Protein AF-A0A3M9YWU6-F1 (afdb_monomer)

Secondary structure (DSSP, 8-state):
---HHHHTT--HHHHHHHHHHHHHHTHHHHH-HHHHHHHSSSSSPPPGGGSPPB-HHHHHHHHT--HHHHHHHHHHHHHTTSSEEETTEEEPPPSSGGG-TTHHHHHHHHHHHHHHHHHHTTS--

Nearest PDB structures (foldseek):
  5hsm-assembly1_A-2  TM=6.543E-01  e=1.250E-02  Mycobacterium tuberculosis H37Rv
  8big-assembly1_A  TM=6.193E-01  e=2.059E-02  Photorhabdus laumondii subsp. laumondii TTO1
  7oyk-assembly2_CCC  TM=5.051E-01  e=5.940E-02  Bacillus subtilis subsp. subtilis str. 168
  1lnw-assembly3_F  TM=4.263E-01  e=5.940E-02  Pseudomonas aeruginosa
  7oyk-assembly1_BBB  TM=5.046E-01  e=1.421E-01  Bacillus subtilis subsp. subtilis str. 168

Foldseek 3D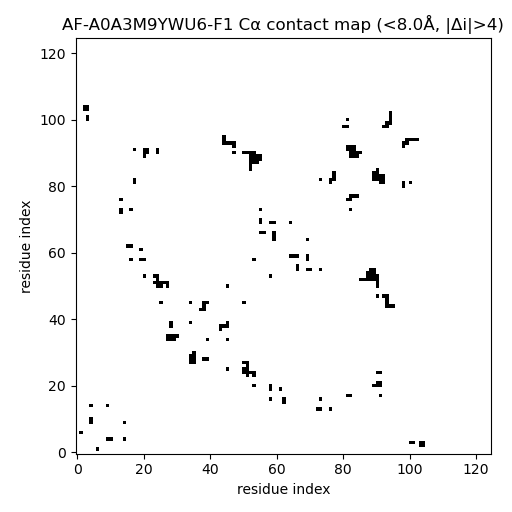i:
DDALCRVVVPDPLLVLLLVVQACQQLVVCVVDPVSVVPDVDPPDFDAPVSGDADALVNSCVVVVHDSVVSVVSQVVCCVVLCWPDDVRHIHRHGLDDPSNSCVVVVVVVVVVVVVVVVVVVPDDD

Structure (mmCIF, N/CA/C/O backbone):
data_AF-A0A3M9YWU6-F1
#
_entry.id   AF-A0A3M9YWU6-F1
#
loop_
_atom_site.group_PDB
_atom_site.id
_atom_site.type_symbol
_atom_site.label_atom_id
_atom_site.label_alt_id
_atom_site.label_comp_id
_atom_site.label_asym_id
_atom_site.label_entity_id
_atom_site.label_seq_id
_atom_site.pdbx_PDB_ins_code
_atom_site.Cartn_x
_atom_site.Cartn_y
_atom_site.Cartn_z
_atom_site.occupancy
_atom_site.B_iso_or_equiv
_atom_site.auth_seq_id
_atom_site.auth_comp_id
_atom_site.auth_asym_id
_atom_site.auth_atom_id
_atom_site.pdbx_PDB_model_num
ATOM 1 N N . MET A 1 1 ? -4.955 7.723 -22.348 1.00 53.78 1 MET A N 1
ATOM 2 C CA . MET A 1 1 ? -4.524 6.714 -21.361 1.00 53.78 1 MET A CA 1
ATOM 3 C C . MET A 1 1 ? -4.833 7.310 -20.001 1.00 53.78 1 MET A C 1
ATOM 5 O O . MET A 1 1 ? -4.240 8.328 -19.669 1.00 53.78 1 MET A O 1
ATOM 9 N N . CYS A 1 2 ? -5.845 6.791 -19.309 1.00 59.00 2 CYS A N 1
ATOM 10 C CA . CYS A 1 2 ? -6.133 7.181 -17.929 1.00 59.00 2 CYS A CA 1
ATOM 11 C C . CYS A 1 2 ? -5.263 6.326 -17.021 1.00 59.00 2 CYS A C 1
ATOM 13 O O . CYS A 1 2 ? -5.250 5.117 -17.198 1.00 59.00 2 CYS A O 1
ATOM 15 N N . PHE A 1 3 ? -4.544 6.928 -16.081 1.00 66.69 3 PHE A N 1
ATOM 16 C CA . PHE A 1 3 ? -3.871 6.171 -15.024 1.00 66.69 3 PHE A CA 1
ATOM 17 C C . PHE A 1 3 ? -4.901 5.640 -14.016 1.00 66.69 3 PHE A C 1
ATOM 19 O O . PHE A 1 3 ? -6.011 6.174 -13.966 1.00 66.69 3 PHE A O 1
ATOM 26 N N . ALA A 1 4 ? -4.516 4.664 -13.186 1.00 65.06 4 ALA A N 1
ATOM 27 C CA . ALA A 1 4 ? -5.368 4.032 -12.167 1.00 65.06 4 ALA A CA 1
ATOM 28 C C . ALA A 1 4 ? -6.238 5.038 -11.385 1.00 65.06 4 ALA A C 1
ATOM 30 O O . ALA A 1 4 ? -7.442 4.872 -11.278 1.00 65.06 4 ALA A O 1
ATOM 31 N N . ILE A 1 5 ? -5.677 6.185 -10.982 1.00 69.19 5 ILE A N 1
ATOM 32 C CA . ILE A 1 5 ? -6.416 7.262 -10.288 1.00 69.19 5 ILE A CA 1
ATOM 33 C C . ILE A 1 5 ? -7.689 7.688 -11.039 1.00 69.19 5 ILE A C 1
ATOM 35 O O . ILE A 1 5 ? -8.740 7.882 -10.431 1.00 69.19 5 ILE A O 1
ATOM 39 N N . GLN A 1 6 ? -7.593 7.847 -12.359 1.00 72.94 6 GLN A N 1
ATOM 40 C CA . GLN A 1 6 ? -8.688 8.312 -13.203 1.00 72.94 6 GLN A CA 1
ATOM 41 C C . GLN A 1 6 ? -9.595 7.162 -13.666 1.00 72.94 6 GLN A C 1
ATOM 43 O O . GLN A 1 6 ? -10.770 7.404 -13.921 1.00 72.94 6 GLN A O 1
ATOM 48 N N . GLN A 1 7 ? -9.076 5.932 -13.754 1.00 74.94 7 GLN A N 1
ATOM 49 C CA . GLN A 1 7 ? -9.884 4.739 -14.037 1.00 74.94 7 GLN A CA 1
ATOM 50 C C . GLN A 1 7 ? -10.761 4.357 -12.839 1.00 74.94 7 GLN A C 1
ATOM 52 O O . GLN A 1 7 ? -11.948 4.091 -13.002 1.00 74.94 7 GLN A O 1
ATOM 57 N N . ASP A 1 8 ? -10.191 4.416 -11.638 1.00 80.19 8 ASP A N 1
ATOM 58 C CA . ASP A 1 8 ? -10.829 3.977 -10.399 1.00 80.19 8 ASP A CA 1
ATOM 59 C C . ASP A 1 8 ? -11.605 5.090 -9.688 1.00 80.19 8 ASP A C 1
ATOM 61 O O . ASP A 1 8 ? -12.208 4.854 -8.642 1.00 80.19 8 ASP A O 1
ATOM 65 N N . GLY A 1 9 ? -11.577 6.319 -10.213 1.00 86.62 9 GLY A N 1
ATOM 66 C CA . GLY A 1 9 ? -12.279 7.462 -9.625 1.00 86.62 9 GLY A CA 1
ATOM 67 C C . GLY A 1 9 ? -11.779 7.836 -8.225 1.00 86.62 9 GLY A C 1
ATOM 68 O O . GLY A 1 9 ? -12.567 8.279 -7.391 1.00 86.62 9 GLY A O 1
ATOM 69 N N . LEU A 1 10 ? -10.487 7.632 -7.940 1.00 90.75 10 LEU A N 1
ATOM 70 C CA . LEU A 1 10 ? -9.900 7.953 -6.637 1.00 90.75 10 LEU A CA 1
ATOM 71 C C . LEU A 1 10 ? -9.856 9.468 -6.413 1.00 90.75 10 LEU A C 1
ATOM 73 O O . LEU A 1 10 ? -9.351 10.235 -7.235 1.00 90.75 10 LEU A O 1
ATOM 77 N N . THR A 1 11 ? -10.339 9.904 -5.252 1.00 92.88 11 THR A N 1
ATOM 78 C CA . THR A 1 11 ? -10.236 11.308 -4.830 1.00 92.88 11 THR A CA 1
ATOM 79 C C . THR A 1 11 ? -8.826 11.642 -4.318 1.00 92.88 11 THR A C 1
ATOM 81 O O . THR A 1 11 ? -8.108 10.746 -3.868 1.00 92.88 11 THR A O 1
ATOM 84 N N . PRO A 1 12 ? -8.415 12.927 -4.290 1.00 93.44 12 PRO A N 1
ATOM 85 C CA . PRO A 1 12 ? -7.118 13.322 -3.730 1.00 93.44 12 PRO A CA 1
ATOM 86 C C . PRO A 1 12 ? -6.889 12.833 -2.291 1.00 93.44 12 PRO A C 1
ATOM 88 O O . PRO A 1 12 ? -5.803 12.356 -1.968 1.00 93.44 12 PRO A O 1
ATOM 91 N N . ASP A 1 13 ? -7.924 12.876 -1.447 1.00 95.75 13 ASP A N 1
ATOM 92 C CA . ASP A 1 13 ? -7.862 12.364 -0.073 1.00 95.75 13 ASP A CA 1
ATOM 93 C C . ASP A 1 13 ? -7.616 10.852 -0.026 1.00 95.75 13 ASP A C 1
ATOM 95 O O . ASP A 1 13 ? -6.876 10.369 0.827 1.00 95.75 13 ASP A O 1
ATOM 99 N N . GLU A 1 14 ? -8.238 10.087 -0.924 1.00 96.06 14 GLU A N 1
ATOM 100 C CA . GLU A 1 14 ? -8.051 8.636 -1.004 1.00 96.06 14 GLU A CA 1
ATOM 101 C C . GLU A 1 14 ? -6.640 8.283 -1.454 1.00 96.06 14 GLU A C 1
ATOM 103 O O . GLU A 1 14 ? -6.002 7.436 -0.833 1.00 96.06 14 GLU A O 1
ATOM 108 N N . VAL A 1 15 ? -6.116 8.990 -2.457 1.00 94.44 15 VAL A N 1
ATOM 109 C CA . VAL A 1 15 ? -4.720 8.840 -2.884 1.00 94.44 15 VAL A CA 1
ATOM 110 C C . VAL A 1 15 ? -3.774 9.171 -1.728 1.00 94.44 15 VAL A C 1
ATOM 112 O O . VAL A 1 15 ? -2.853 8.407 -1.448 1.00 94.44 15 VAL A O 1
ATOM 115 N N . ALA A 1 16 ? -4.019 10.262 -0.996 1.00 96.69 16 ALA A N 1
ATOM 116 C CA . ALA A 1 16 ? -3.210 10.628 0.165 1.00 96.69 16 ALA A CA 1
ATOM 117 C C . ALA A 1 16 ? -3.258 9.558 1.272 1.00 96.69 16 ALA A C 1
ATOM 119 O O . ALA A 1 16 ? -2.220 9.220 1.849 1.00 96.69 16 ALA A O 1
ATOM 120 N N . ILE A 1 17 ? -4.437 8.986 1.544 1.00 98.06 17 ILE A N 1
ATOM 121 C CA . ILE A 1 17 ? -4.604 7.871 2.485 1.00 98.06 17 ILE A CA 1
ATOM 122 C C . ILE A 1 17 ? -3.798 6.654 2.024 1.00 98.06 17 ILE A C 1
ATOM 124 O O . ILE A 1 17 ? -3.023 6.122 2.821 1.00 98.06 17 ILE A O 1
ATOM 128 N N . ILE A 1 18 ? -3.932 6.239 0.760 1.00 96.50 18 ILE A N 1
ATOM 129 C CA . ILE A 1 18 ? -3.188 5.104 0.196 1.00 96.50 18 ILE A CA 1
ATOM 130 C C . ILE A 1 18 ? -1.682 5.341 0.332 1.00 96.50 18 ILE A C 1
ATOM 132 O O . ILE A 1 18 ? -0.984 4.477 0.851 1.00 96.50 18 ILE A O 1
ATOM 136 N N . CYS A 1 19 ? -1.176 6.520 -0.035 1.00 96.00 19 CYS A N 1
ATOM 137 C CA . CYS A 1 19 ? 0.249 6.852 0.056 1.00 96.00 19 CYS A CA 1
ATOM 138 C C . CYS A 1 19 ? 0.785 6.806 1.496 1.00 96.00 19 CYS A C 1
ATOM 140 O O . CYS A 1 19 ? 1.879 6.283 1.739 1.00 96.00 19 CYS A O 1
ATOM 142 N N . VAL A 1 20 ? 0.024 7.321 2.470 1.00 98.00 20 VAL A N 1
ATOM 143 C CA . VAL A 1 20 ? 0.399 7.241 3.892 1.00 98.00 20 VAL A CA 1
ATOM 144 C C . VAL A 1 20 ? 0.424 5.793 4.364 1.00 98.00 20 VAL A C 1
ATOM 146 O O . VAL A 1 20 ? 1.382 5.380 5.019 1.00 98.00 20 VAL A O 1
ATOM 149 N N . VAL A 1 21 ? -0.596 5.007 4.013 1.00 98.06 21 VAL A N 1
ATOM 150 C CA . VAL A 1 21 ? -0.655 3.595 4.396 1.00 98.06 21 VAL A CA 1
ATOM 151 C C . VAL A 1 21 ? 0.466 2.804 3.724 1.00 98.06 21 VAL A C 1
ATOM 153 O O . VAL A 1 21 ? 1.131 2.030 4.403 1.00 98.06 21 VAL A O 1
ATOM 156 N N . ALA A 1 22 ? 0.745 3.026 2.441 1.00 95.25 22 ALA A N 1
ATOM 157 C CA . ALA A 1 22 ? 1.843 2.401 1.707 1.00 95.25 22 ALA A CA 1
ATOM 158 C C . ALA A 1 22 ? 3.192 2.671 2.383 1.00 95.25 22 ALA A C 1
ATOM 160 O O . ALA A 1 22 ? 3.935 1.742 2.691 1.00 95.25 22 ALA A O 1
ATOM 161 N N . THR A 1 23 ? 3.473 3.939 2.689 1.00 95.19 23 THR A N 1
ATOM 162 C CA . THR A 1 23 ? 4.730 4.369 3.320 1.00 95.19 23 THR A CA 1
ATOM 163 C C . THR A 1 23 ? 4.938 3.727 4.689 1.00 95.19 23 THR A C 1
ATOM 165 O O . THR A 1 23 ? 6.064 3.346 5.030 1.00 95.19 23 THR A O 1
ATOM 168 N N . GLU A 1 24 ? 3.870 3.624 5.480 1.00 96.88 24 GLU A N 1
ATOM 169 C CA . GLU A 1 24 ? 3.938 3.149 6.861 1.00 96.88 24 GLU A CA 1
ATOM 170 C C . GLU A 1 24 ? 3.865 1.618 6.958 1.00 96.88 24 GLU A C 1
ATOM 172 O O . GLU A 1 24 ? 4.606 1.019 7.734 1.00 96.88 24 GLU A O 1
ATOM 177 N N . SER A 1 25 ? 3.053 0.965 6.123 1.00 95.50 25 SER A N 1
ATOM 178 C CA . SER A 1 25 ? 2.943 -0.503 6.068 1.00 95.50 25 SER A CA 1
ATOM 179 C C . SER A 1 25 ? 4.155 -1.186 5.425 1.00 95.50 25 SER A C 1
ATOM 181 O O . SER A 1 25 ? 4.349 -2.381 5.608 1.00 95.50 25 SER A O 1
ATOM 183 N N . THR A 1 26 ? 5.016 -0.438 4.730 1.00 94.25 26 THR A N 1
ATOM 184 C CA . THR A 1 26 ? 6.290 -0.934 4.169 1.00 94.25 26 THR A CA 1
ATOM 185 C C . THR A 1 26 ? 7.517 -0.413 4.919 1.00 94.25 26 THR A C 1
ATOM 187 O O . THR A 1 26 ? 8.650 -0.587 4.472 1.00 94.25 26 THR A O 1
ATOM 190 N N . ARG A 1 27 ? 7.335 0.241 6.076 1.00 94.56 27 ARG A N 1
ATOM 191 C CA . ARG A 1 27 ? 8.439 0.904 6.793 1.00 94.56 27 ARG A CA 1
ATOM 192 C C . ARG A 1 27 ? 9.573 -0.037 7.208 1.00 94.56 27 ARG A C 1
ATOM 194 O O . ARG A 1 27 ? 10.695 0.436 7.354 1.00 94.56 27 ARG A O 1
ATOM 201 N N . GLU A 1 28 ? 9.293 -1.325 7.402 1.00 92.06 28 GLU A N 1
ATOM 202 C CA . GLU A 1 28 ? 10.301 -2.307 7.818 1.00 92.06 28 GLU A CA 1
ATOM 203 C C . GLU A 1 28 ? 11.328 -2.569 6.712 1.00 92.06 28 GLU A C 1
ATOM 205 O O . GLU A 1 28 ? 12.501 -2.738 7.020 1.00 92.06 28 GLU A O 1
ATOM 210 N N . ILE A 1 29 ? 10.954 -2.419 5.433 1.00 92.31 29 ILE A N 1
ATOM 211 C CA . ILE A 1 29 ? 11.901 -2.459 4.302 1.00 92.31 29 ILE A CA 1
ATOM 212 C C . ILE A 1 29 ? 12.999 -1.395 4.467 1.00 92.31 29 ILE A C 1
ATOM 214 O O . ILE A 1 29 ? 14.138 -1.609 4.072 1.00 92.31 29 ILE A O 1
ATOM 218 N N . ARG A 1 30 ? 12.685 -0.239 5.072 1.00 90.44 30 ARG A N 1
ATOM 219 C CA . ARG A 1 30 ? 13.664 0.839 5.308 1.00 90.44 30 ARG A CA 1
ATOM 220 C C . ARG A 1 30 ? 14.491 0.650 6.579 1.00 90.44 30 ARG A C 1
ATOM 222 O O . ARG A 1 30 ? 15.500 1.331 6.734 1.00 90.44 30 ARG A O 1
ATOM 229 N N . LYS A 1 31 ? 14.039 -0.188 7.514 1.00 89.56 31 LYS A N 1
ATOM 230 C CA . LYS A 1 31 ? 14.652 -0.343 8.842 1.00 89.56 31 LYS A CA 1
ATOM 231 C C . LYS A 1 31 ? 15.492 -1.605 8.958 1.00 89.56 31 LYS A C 1
ATOM 233 O O . LYS A 1 31 ? 16.519 -1.577 9.628 1.00 89.56 31 LYS A O 1
ATOM 238 N N . ASP A 1 32 ? 15.050 -2.687 8.332 1.00 91.31 32 ASP A N 1
ATOM 239 C CA . ASP A 1 32 ? 15.680 -3.993 8.423 1.00 91.31 32 ASP A CA 1
ATOM 240 C C . ASP A 1 32 ? 16.484 -4.312 7.156 1.00 91.31 32 ASP A C 1
ATOM 242 O O . ASP A 1 32 ? 15.978 -4.277 6.033 1.00 91.31 32 ASP A O 1
ATOM 246 N N . ALA A 1 33 ? 17.759 -4.653 7.345 1.00 90.19 33 ALA A N 1
ATOM 247 C CA . ALA A 1 33 ? 18.666 -4.961 6.247 1.00 90.19 33 ALA A CA 1
ATOM 248 C C . ALA A 1 33 ? 18.278 -6.254 5.519 1.00 90.19 33 ALA A C 1
ATOM 250 O O . ALA A 1 33 ? 18.553 -6.381 4.325 1.00 90.19 33 ALA A O 1
ATOM 251 N N . PHE A 1 34 ? 17.661 -7.215 6.215 1.00 90.38 34 PHE A N 1
ATOM 252 C CA . PHE A 1 34 ? 17.186 -8.439 5.581 1.00 90.38 34 PHE A CA 1
ATOM 253 C C . PHE A 1 34 ? 15.984 -8.142 4.677 1.00 90.38 34 PHE A C 1
ATOM 255 O O . PHE A 1 34 ? 16.023 -8.489 3.493 1.00 90.38 34 PHE A O 1
ATOM 262 N N . ALA A 1 35 ? 14.979 -7.427 5.186 1.00 90.50 35 ALA A N 1
ATOM 263 C CA . ALA A 1 35 ? 13.809 -7.007 4.425 1.00 90.50 35 ALA A CA 1
ATOM 264 C C . ALA A 1 35 ? 14.187 -6.136 3.219 1.00 90.50 35 ALA A C 1
ATOM 266 O O . ALA A 1 35 ? 13.687 -6.368 2.120 1.00 90.50 35 ALA A O 1
ATOM 267 N N . ALA A 1 36 ? 15.119 -5.193 3.387 1.00 90.56 36 ALA A N 1
ATOM 268 C CA . ALA A 1 36 ? 15.622 -4.358 2.297 1.00 90.56 36 ALA A CA 1
ATOM 269 C C . ALA A 1 36 ? 16.220 -5.186 1.148 1.00 90.56 36 ALA A C 1
ATOM 271 O O . ALA A 1 36 ? 15.937 -4.923 -0.018 1.00 90.56 36 ALA A O 1
ATOM 272 N N . ARG A 1 37 ? 17.035 -6.202 1.465 1.00 91.25 37 ARG A N 1
ATOM 273 C CA . ARG A 1 37 ? 17.687 -7.043 0.447 1.00 91.25 37 ARG A CA 1
ATOM 274 C C . ARG A 1 37 ? 16.713 -7.963 -0.284 1.00 91.25 37 ARG A C 1
ATOM 276 O O . ARG A 1 37 ? 16.909 -8.198 -1.468 1.00 91.25 37 ARG A O 1
ATOM 283 N N . HIS A 1 38 ? 15.704 -8.490 0.409 1.00 90.50 38 HIS A N 1
ATOM 284 C CA . HIS A 1 38 ? 14.790 -9.486 -0.161 1.00 90.50 38 HIS A CA 1
ATOM 285 C C . HIS A 1 38 ? 13.553 -8.870 -0.820 1.00 90.50 38 HIS A C 1
ATOM 287 O O . HIS A 1 38 ? 13.039 -9.437 -1.777 1.00 90.50 38 HIS A O 1
ATOM 293 N N . PHE A 1 39 ? 13.084 -7.719 -0.329 1.00 90.88 39 PHE A N 1
ATOM 294 C CA . PHE A 1 39 ? 11.815 -7.106 -0.745 1.00 90.88 39 PHE A CA 1
ATOM 295 C C . PHE A 1 39 ? 11.947 -5.640 -1.182 1.00 90.88 39 PHE A C 1
ATOM 297 O O . PHE A 1 39 ? 10.941 -4.986 -1.442 1.00 90.88 39 PHE A O 1
ATOM 304 N N . GLY A 1 40 ? 13.165 -5.088 -1.218 1.00 86.06 40 GLY A N 1
ATOM 305 C CA . GLY A 1 40 ? 13.412 -3.717 -1.678 1.00 86.06 40 GLY A CA 1
ATOM 306 C C . GLY A 1 40 ? 13.473 -3.561 -3.202 1.00 86.06 40 GLY A C 1
ATOM 307 O O . GLY A 1 40 ? 13.485 -2.431 -3.685 1.00 86.06 40 GLY A O 1
ATOM 308 N N . GLY A 1 41 ? 13.536 -4.670 -3.944 1.00 85.38 41 GLY A N 1
ATOM 309 C CA . GLY A 1 41 ? 13.470 -4.701 -5.408 1.00 85.38 41 GLY A CA 1
ATOM 310 C C . GLY A 1 41 ? 12.059 -4.981 -5.938 1.00 85.38 41 GLY A C 1
ATOM 311 O O . GLY A 1 41 ? 11.104 -5.088 -5.176 1.00 85.38 41 GLY A O 1
ATOM 312 N N . GLU A 1 42 ? 11.940 -5.137 -7.258 1.00 81.75 42 GLU A N 1
ATOM 313 C CA . GLU A 1 42 ? 10.664 -5.441 -7.937 1.00 81.75 42 GLU A CA 1
ATOM 314 C C . GLU A 1 42 ? 10.382 -6.950 -8.069 1.00 81.75 42 GLU A C 1
ATOM 316 O O . GLU A 1 42 ? 9.286 -7.333 -8.475 1.00 81.75 42 GLU A O 1
ATOM 321 N N . ASP A 1 43 ? 11.346 -7.811 -7.724 1.00 85.12 43 ASP A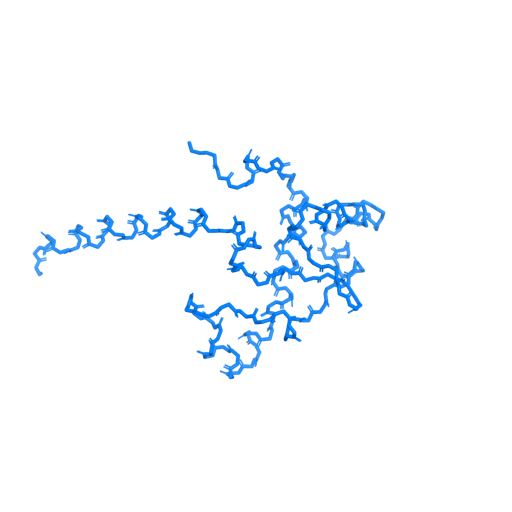 N 1
ATOM 322 C CA . ASP A 1 43 ? 11.240 -9.264 -7.926 1.00 85.12 43 ASP A CA 1
ATOM 323 C C . ASP A 1 43 ? 10.242 -9.924 -6.963 1.00 85.12 43 ASP A C 1
ATOM 325 O O . ASP A 1 43 ? 9.514 -10.845 -7.338 1.00 85.12 43 ASP A O 1
ATOM 329 N N . PHE A 1 44 ? 10.191 -9.443 -5.717 1.00 89.00 44 PHE A N 1
ATOM 330 C CA . PHE A 1 44 ? 9.355 -10.008 -4.661 1.00 89.00 44 PHE A CA 1
ATOM 331 C C . PHE A 1 44 ? 8.621 -8.911 -3.898 1.00 89.00 44 PHE A C 1
ATOM 333 O O . PHE A 1 44 ? 9.231 -8.043 -3.272 1.00 89.00 44 PHE A O 1
ATOM 340 N N . ALA A 1 45 ? 7.290 -8.984 -3.888 1.00 90.69 45 ALA A N 1
ATOM 341 C CA . ALA A 1 45 ? 6.480 -8.080 -3.087 1.00 90.69 45 ALA A CA 1
ATOM 342 C C . ALA A 1 45 ? 6.647 -8.368 -1.588 1.00 90.69 45 ALA A C 1
ATOM 344 O O . ALA A 1 45 ? 6.649 -9.520 -1.155 1.00 90.69 45 ALA A O 1
ATOM 345 N N . PHE A 1 46 ? 6.711 -7.306 -0.781 1.00 93.25 46 PHE A N 1
ATOM 346 C CA . PHE A 1 46 ? 6.787 -7.437 0.673 1.00 93.25 46 PHE A CA 1
ATOM 347 C C . PHE A 1 46 ? 5.520 -8.124 1.234 1.00 93.25 46 PHE A C 1
ATOM 349 O O . PHE A 1 46 ? 4.424 -7.601 0.985 1.00 93.25 46 PHE A O 1
ATOM 356 N N . PRO A 1 47 ? 5.626 -9.258 1.958 1.00 93.69 47 PRO A N 1
ATOM 357 C CA . PRO A 1 47 ? 4.472 -10.062 2.363 1.00 93.69 47 PRO A CA 1
ATOM 358 C C . PRO A 1 47 ? 3.535 -9.346 3.335 1.00 93.69 47 PRO A C 1
ATOM 360 O O . PRO A 1 47 ? 3.986 -8.691 4.270 1.00 93.69 47 PRO A O 1
ATOM 363 N N . ASP A 1 48 ? 2.224 -9.546 3.182 1.00 95.38 48 ASP A N 1
ATOM 364 C CA . ASP A 1 48 ? 1.200 -8.965 4.067 1.00 95.38 48 ASP A CA 1
ATOM 365 C C . ASP A 1 48 ? 1.403 -9.292 5.552 1.00 95.38 4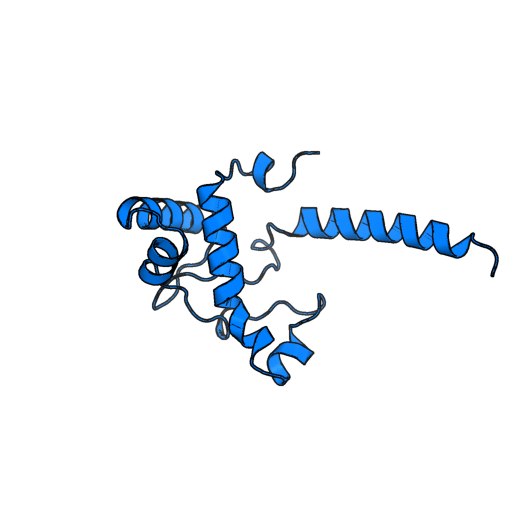8 ASP A C 1
ATOM 367 O O . ASP A 1 48 ? 1.103 -8.462 6.407 1.00 95.38 48 ASP A O 1
ATOM 371 N N . THR A 1 49 ? 1.908 -10.487 5.869 1.00 94.31 49 THR A N 1
ATOM 372 C CA . THR A 1 49 ? 2.145 -10.940 7.250 1.00 94.31 49 THR A CA 1
ATOM 373 C C . THR A 1 49 ? 3.229 -10.138 7.962 1.00 94.31 49 THR A C 1
ATOM 375 O O . THR A 1 49 ? 3.197 -10.029 9.184 1.00 94.31 49 THR A O 1
ATOM 378 N N . GLU A 1 50 ? 4.149 -9.549 7.199 1.00 93.94 50 GLU A N 1
ATOM 379 C CA . GLU A 1 50 ? 5.261 -8.737 7.696 1.00 93.94 50 GLU A CA 1
ATOM 380 C C . GLU A 1 50 ? 4.937 -7.234 7.668 1.00 93.94 50 GLU A C 1
ATOM 382 O O . GLU A 1 50 ? 5.684 -6.414 8.204 1.00 93.94 50 GLU A O 1
ATOM 387 N N . ARG A 1 51 ? 3.813 -6.841 7.049 1.00 95.19 51 ARG A N 1
ATOM 388 C CA . ARG A 1 51 ? 3.398 -5.439 6.926 1.00 95.19 51 ARG A CA 1
ATOM 389 C C . ARG A 1 51 ? 2.788 -4.942 8.229 1.00 95.19 51 ARG A C 1
ATOM 391 O O . ARG A 1 51 ? 1.734 -5.429 8.649 1.00 95.19 51 ARG A O 1
ATOM 398 N N . PRO A 1 52 ? 3.356 -3.902 8.857 1.00 95.62 52 PRO A N 1
ATOM 399 C CA . PRO A 1 52 ? 2.743 -3.358 10.047 1.00 95.62 52 PRO A CA 1
ATOM 400 C C . PRO A 1 52 ? 1.410 -2.674 9.753 1.00 95.62 52 PRO A C 1
ATOM 402 O O . PRO A 1 52 ? 1.291 -1.858 8.837 1.00 95.62 52 PRO A O 1
ATOM 405 N N . ALA A 1 53 ? 0.417 -2.951 10.595 1.00 97.94 53 ALA A N 1
ATOM 406 C CA . ALA A 1 53 ? -0.886 -2.313 10.507 1.00 97.94 53 ALA A CA 1
ATOM 407 C C . ALA A 1 53 ? -0.801 -0.799 10.768 1.00 97.94 53 ALA A C 1
ATOM 409 O O . ALA A 1 53 ? -0.193 -0.343 11.741 1.00 97.94 53 ALA A O 1
ATOM 410 N N . VAL A 1 54 ? -1.489 -0.020 9.935 1.00 98.50 54 VAL A N 1
ATOM 411 C CA . VAL A 1 54 ? -1.602 1.435 10.058 1.00 98.50 54 VAL A CA 1
ATOM 412 C C . VAL A 1 54 ? -2.957 1.781 10.664 1.00 98.50 54 VAL A C 1
ATOM 414 O O . VAL A 1 54 ? -4.013 1.518 10.085 1.00 98.50 54 VAL A O 1
ATOM 417 N N . SER A 1 55 ? -2.948 2.354 11.866 1.00 98.44 55 SER A N 1
ATOM 418 C CA . SER A 1 55 ? -4.189 2.698 12.566 1.00 98.44 55 SER A CA 1
A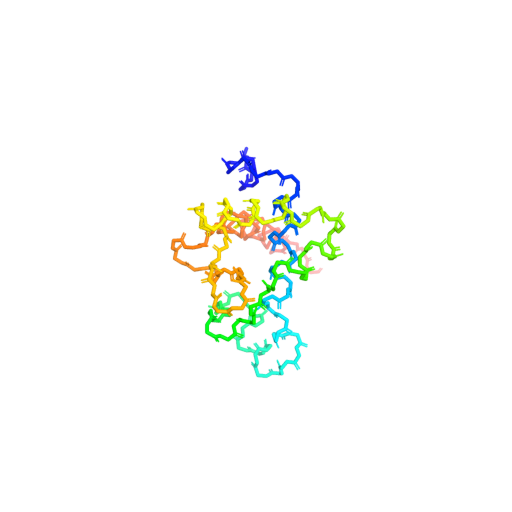TOM 419 C C . SER A 1 55 ? -4.898 3.898 11.925 1.00 98.44 55 SER A C 1
ATOM 421 O O . SER A 1 55 ? -4.256 4.835 11.454 1.00 98.44 55 SER A O 1
ATOM 423 N N . ILE A 1 56 ? -6.234 3.944 12.011 1.00 98.00 56 ILE A N 1
ATOM 424 C CA . ILE A 1 56 ? -7.019 5.120 11.578 1.00 98.00 56 ILE A CA 1
ATOM 425 C C . ILE A 1 56 ? -6.554 6.387 12.311 1.00 98.00 56 ILE A C 1
ATOM 427 O O . ILE A 1 56 ? -6.514 7.457 11.708 1.00 98.00 56 ILE A O 1
ATOM 431 N N . LYS A 1 57 ? -6.159 6.258 13.591 1.00 98.38 57 LYS A N 1
ATOM 432 C CA . LYS A 1 57 ? -5.599 7.359 14.388 1.00 98.38 57 LYS A CA 1
ATOM 433 C C . LYS A 1 57 ? -4.378 7.973 13.707 1.00 98.38 57 LYS A C 1
ATOM 435 O O . LYS A 1 57 ? -4.317 9.183 13.537 1.00 98.38 57 LYS A O 1
ATOM 440 N N . PHE A 1 58 ? -3.434 7.131 13.294 1.00 98.50 58 PHE A N 1
ATOM 441 C CA . PHE A 1 58 ? -2.233 7.578 12.596 1.00 98.50 58 PHE A CA 1
ATOM 442 C C . PHE A 1 58 ? -2.581 8.302 11.292 1.00 98.50 58 PHE A C 1
ATOM 444 O O . PHE A 1 58 ? -2.091 9.403 11.065 1.00 98.50 58 PHE A O 1
ATOM 451 N N . ILE A 1 59 ? -3.478 7.728 10.484 1.00 98.44 59 ILE A N 1
ATOM 452 C CA . ILE A 1 59 ? -3.867 8.287 9.180 1.00 98.44 59 ILE A CA 1
ATOM 453 C C . ILE A 1 59 ? -4.487 9.680 9.342 1.00 98.44 59 ILE A C 1
ATOM 455 O O . ILE A 1 59 ? -4.009 10.636 8.733 1.00 98.44 59 ILE A O 1
ATOM 459 N N . HIS A 1 60 ? -5.521 9.820 10.181 1.00 97.94 60 HIS A N 1
ATOM 460 C CA . HIS A 1 60 ? -6.234 11.095 10.301 1.00 97.94 60 HIS A CA 1
ATOM 461 C C . HIS A 1 60 ? -5.351 12.180 10.931 1.00 97.94 60 HIS A C 1
ATOM 463 O O . HIS A 1 60 ? -5.401 13.333 10.516 1.00 97.94 60 HIS A O 1
ATOM 469 N N . THR A 1 61 ? -4.501 11.820 11.902 1.00 98.19 61 THR A N 1
ATOM 470 C CA . THR A 1 61 ? -3.549 12.761 12.504 1.00 98.19 61 THR A CA 1
ATOM 471 C C . THR A 1 61 ? -2.482 13.185 11.500 1.00 98.19 61 THR A C 1
ATOM 473 O O . THR A 1 61 ? -2.133 14.359 11.458 1.00 98.19 61 THR A O 1
ATOM 476 N N . ARG A 1 62 ? -1.973 12.261 10.675 1.00 97.94 62 ARG A N 1
ATOM 477 C CA . ARG A 1 62 ? -0.916 12.563 9.704 1.00 97.94 62 ARG A CA 1
ATOM 478 C C . ARG A 1 62 ? -1.404 13.431 8.547 1.00 97.94 62 ARG A C 1
ATOM 480 O O . ARG A 1 62 ? -0.636 14.253 8.064 1.00 97.94 62 ARG A O 1
ATOM 487 N N . LEU A 1 63 ? -2.651 13.242 8.121 1.00 97.62 63 LEU A N 1
ATOM 488 C CA . LEU A 1 63 ? -3.250 13.969 6.998 1.00 97.62 63 LEU A CA 1
ATOM 489 C C . LEU A 1 63 ? -4.034 15.222 7.413 1.00 97.62 63 LEU A C 1
ATOM 491 O O . LEU A 1 63 ? -4.473 15.966 6.545 1.00 97.62 63 LEU A O 1
ATOM 495 N N . GLY A 1 64 ? -4.250 15.454 8.712 1.00 97.38 64 GLY A N 1
ATOM 496 C CA . GLY A 1 64 ? -5.072 16.575 9.188 1.00 97.38 64 GLY A CA 1
ATOM 497 C C . GLY A 1 64 ? -6.563 16.444 8.846 1.00 97.38 64 GLY A C 1
ATOM 498 O O . GLY A 1 64 ? -7.290 17.434 8.869 1.00 97.38 64 GLY A O 1
ATOM 499 N N . LEU A 1 65 ? -7.029 15.232 8.530 1.00 96.94 65 LEU A N 1
ATOM 500 C CA . LEU A 1 65 ? -8.426 14.947 8.201 1.00 96.94 65 LEU A CA 1
ATOM 501 C C . LEU A 1 65 ? -9.258 14.703 9.467 1.00 96.94 65 LEU A C 1
ATOM 503 O O . LEU A 1 65 ? -8.749 14.281 10.511 1.00 96.94 65 LEU A O 1
ATOM 507 N N . SER A 1 66 ? -10.576 14.898 9.362 1.00 97.94 66 SER A N 1
ATOM 508 C CA . SER A 1 66 ? -11.488 14.495 10.433 1.00 97.94 66 SER A CA 1
ATOM 509 C C . SER A 1 66 ? -11.460 12.971 10.610 1.00 97.94 66 SER A C 1
ATOM 511 O O . SER A 1 66 ? -11.430 12.217 9.633 1.00 97.94 66 SER A O 1
ATOM 513 N N . ARG A 1 67 ? -11.523 12.500 11.862 1.00 97.81 67 ARG A N 1
ATOM 514 C CA . ARG A 1 67 ? -11.521 11.062 12.173 1.00 97.81 67 ARG A CA 1
ATOM 515 C C . ARG A 1 67 ? -12.650 10.313 11.459 1.00 97.81 67 ARG A C 1
ATOM 517 O O . ARG A 1 67 ? -12.424 9.204 10.982 1.00 97.81 67 ARG A O 1
ATOM 524 N N . GLU A 1 68 ? -13.840 10.906 11.386 1.00 98.00 68 GLU A N 1
ATOM 525 C CA . GLU A 1 68 ? -15.001 10.284 10.741 1.00 98.00 68 GLU A CA 1
ATOM 526 C C . GLU A 1 68 ? -14.851 10.238 9.216 1.00 98.00 68 GLU A C 1
ATOM 528 O O . GLU A 1 68 ? -15.103 9.199 8.607 1.00 98.00 68 GLU A O 1
ATOM 533 N N . THR A 1 69 ? -14.341 11.311 8.602 1.00 97.31 69 THR A N 1
ATOM 534 C CA . THR A 1 69 ? -14.019 11.335 7.166 1.00 97.31 69 THR A CA 1
ATOM 535 C C . THR A 1 69 ? -12.989 10.262 6.827 1.00 97.31 69 THR A C 1
ATOM 537 O O . THR A 1 69 ? -13.198 9.481 5.899 1.00 97.31 69 THR A O 1
ATOM 540 N N . THR A 1 70 ? -11.907 10.164 7.608 1.00 98.25 70 THR A N 1
ATOM 541 C CA . THR A 1 70 ? -10.892 9.122 7.419 1.00 98.25 70 THR A CA 1
ATOM 542 C C . THR A 1 70 ? -11.485 7.730 7.597 1.00 98.25 70 THR A C 1
ATOM 544 O O . THR A 1 70 ? -11.221 6.858 6.777 1.00 98.25 70 THR A O 1
ATOM 547 N N . ARG A 1 71 ? -12.310 7.500 8.627 1.00 98.12 71 ARG A N 1
ATOM 548 C CA . ARG A 1 71 ? -12.947 6.195 8.859 1.00 98.12 71 ARG A CA 1
ATOM 549 C C . ARG A 1 71 ? -13.806 5.772 7.667 1.00 98.12 71 ARG A C 1
ATOM 551 O O .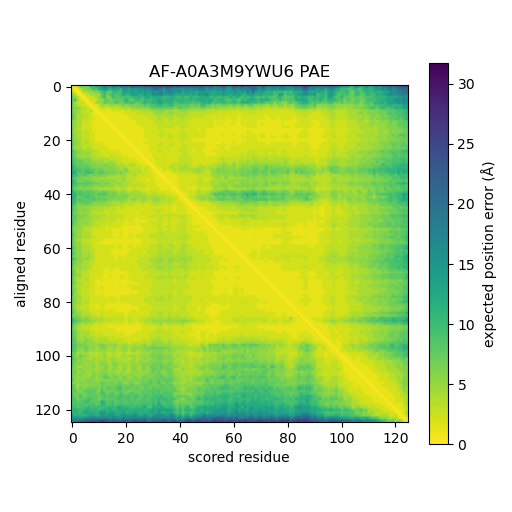 ARG A 1 71 ? -13.680 4.631 7.233 1.00 98.12 71 ARG A O 1
ATOM 558 N N . ARG A 1 72 ? -14.633 6.680 7.135 1.00 98.25 72 ARG A N 1
ATOM 559 C CA . ARG A 1 72 ? -15.485 6.426 5.964 1.00 98.25 72 ARG A CA 1
ATOM 560 C C . ARG A 1 72 ? -14.666 6.117 4.713 1.00 98.25 72 ARG A C 1
ATOM 562 O O . ARG A 1 72 ? -14.885 5.077 4.110 1.00 98.25 72 ARG A O 1
ATOM 569 N N . LYS A 1 73 ? -13.686 6.961 4.373 1.00 98.25 73 LYS A N 1
ATOM 570 C CA . LYS A 1 73 ? -12.823 6.750 3.196 1.00 98.25 73 LYS A CA 1
ATOM 571 C C . LYS A 1 73 ? -12.001 5.469 3.295 1.00 98.25 73 LYS A C 1
ATOM 573 O O . LYS A 1 73 ? -11.892 4.732 2.331 1.00 98.25 73 LYS A O 1
ATOM 578 N N . VAL A 1 74 ? -11.456 5.161 4.473 1.00 98.38 74 VAL A N 1
ATOM 579 C CA . VAL A 1 74 ? -10.721 3.905 4.687 1.00 98.38 74 VAL A CA 1
ATOM 580 C C . VAL A 1 74 ? -11.647 2.691 4.576 1.00 98.38 74 VAL A C 1
ATOM 582 O O . VAL A 1 74 ? -11.195 1.644 4.136 1.00 98.38 74 VAL A O 1
ATOM 585 N N . ALA A 1 75 ? -12.910 2.784 4.999 1.00 98.31 75 ALA A N 1
ATOM 586 C CA . ALA A 1 75 ? -13.867 1.693 4.812 1.00 98.31 75 ALA A CA 1
ATOM 587 C C . ALA A 1 75 ? -14.165 1.458 3.323 1.00 98.31 75 ALA A C 1
ATOM 589 O O . ALA A 1 75 ? -14.046 0.322 2.879 1.00 98.31 75 ALA A O 1
ATOM 590 N N . ASP A 1 76 ? -14.432 2.526 2.569 1.00 97.81 76 ASP A N 1
ATOM 591 C CA . ASP A 1 76 ? -14.651 2.476 1.115 1.00 97.81 76 ASP A CA 1
ATOM 592 C C . ASP A 1 76 ? -13.437 1.905 0.362 1.00 97.81 76 ASP A C 1
ATOM 594 O O . ASP A 1 76 ? -13.560 0.977 -0.430 1.00 97.81 76 ASP A O 1
ATOM 598 N N . LEU A 1 77 ? -12.227 2.374 0.685 1.00 97.31 77 LEU A N 1
ATOM 599 C CA . LEU A 1 77 ? -10.988 1.852 0.099 1.00 97.31 77 LEU A CA 1
ATOM 600 C C . LEU A 1 77 ? -10.747 0.371 0.409 1.00 97.31 77 LEU A C 1
ATOM 602 O O . LEU A 1 77 ? -10.108 -0.315 -0.383 1.00 97.31 77 LEU A O 1
ATOM 606 N N . VAL A 1 78 ? -11.223 -0.118 1.558 1.00 97.56 78 VAL A N 1
ATOM 607 C CA . VAL A 1 78 ? -11.151 -1.546 1.892 1.00 97.56 78 VAL A CA 1
ATOM 608 C C . VAL A 1 78 ? -12.168 -2.346 1.090 1.00 97.56 78 VAL A C 1
ATOM 610 O O . VAL A 1 78 ? -11.828 -3.400 0.566 1.00 97.56 78 VAL A O 1
ATOM 613 N N . GLU A 1 79 ? -13.397 -1.849 0.974 1.00 96.69 79 GLU A N 1
ATOM 614 C CA . GLU A 1 79 ? -14.454 -2.485 0.180 1.00 96.69 79 GLU A CA 1
ATOM 615 C C . GLU A 1 79 ? -14.065 -2.601 -1.300 1.00 96.69 79 GLU A C 1
ATOM 617 O O . GLU A 1 79 ? -14.316 -3.621 -1.933 1.00 96.69 79 GLU A O 1
ATOM 622 N N . ARG A 1 80 ? -13.366 -1.589 -1.821 1.00 93.06 80 ARG A N 1
ATOM 623 C CA . ARG A 1 80 ? -12.857 -1.536 -3.198 1.00 93.06 80 ARG A CA 1
ATOM 624 C C . ARG A 1 80 ? -11.519 -2.260 -3.409 1.00 93.06 80 ARG A C 1
ATOM 626 O O . ARG A 1 80 ? -10.998 -2.229 -4.515 1.00 93.06 80 ARG A O 1
ATOM 633 N N . GLY A 1 81 ? -10.934 -2.863 -2.371 1.00 92.88 81 GLY A N 1
ATOM 634 C CA . GLY A 1 81 ? -9.696 -3.653 -2.476 1.00 92.88 81 GLY A CA 1
ATOM 635 C C . GLY A 1 81 ? -8.378 -2.862 -2.490 1.00 92.88 81 GLY A C 1
ATOM 636 O O . GLY A 1 81 ? -7.307 -3.461 -2.485 1.00 92.88 81 GLY A O 1
ATOM 637 N N . PHE A 1 82 ? -8.403 -1.527 -2.424 1.00 94.50 82 PHE A N 1
ATOM 638 C CA . PHE A 1 82 ? -7.175 -0.713 -2.389 1.00 94.50 82 PHE A CA 1
ATOM 639 C C . PHE A 1 82 ? -6.382 -0.866 -1.089 1.00 94.50 82 PHE A C 1
ATOM 641 O O . PHE A 1 82 ? -5.162 -0.679 -1.071 1.00 94.50 82 PHE A O 1
ATOM 648 N N . LEU A 1 83 ? -7.081 -1.162 0.009 1.00 97.25 83 LEU A N 1
ATOM 649 C CA . LEU A 1 83 ? -6.515 -1.392 1.333 1.00 97.25 83 LEU A CA 1
ATOM 650 C C . LEU A 1 83 ? -7.059 -2.690 1.920 1.00 97.25 83 LEU A C 1
ATOM 652 O O . LEU A 1 83 ? -8.208 -3.057 1.703 1.00 97.25 83 LEU A O 1
ATOM 656 N N . LYS A 1 84 ? 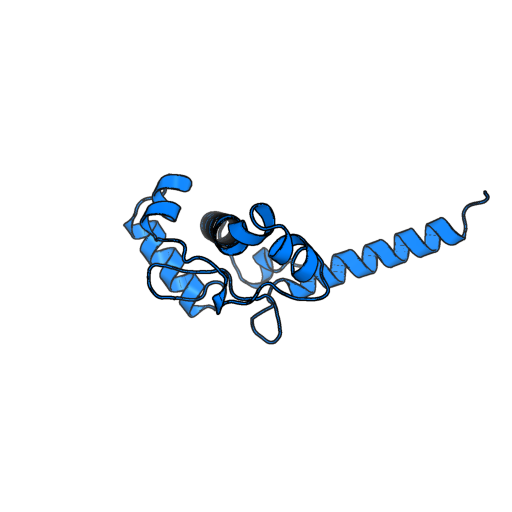-6.272 -3.343 2.772 1.00 97.50 84 LYS A N 1
ATOM 657 C CA . LYS A 1 84 ? -6.696 -4.560 3.469 1.00 97.50 84 LYS A CA 1
ATOM 658 C C . LYS A 1 84 ? -6.860 -4.297 4.955 1.00 97.50 84 LYS A C 1
ATOM 660 O O . LYS A 1 84 ? -5.976 -3.727 5.599 1.00 97.50 84 LYS A O 1
ATOM 665 N N . ARG A 1 85 ? -7.993 -4.712 5.525 1.00 97.88 85 ARG A N 1
ATOM 666 C CA . ARG A 1 85 ? -8.221 -4.649 6.975 1.00 97.88 85 ARG A CA 1
ATOM 667 C C . ARG A 1 85 ? -7.427 -5.751 7.671 1.00 97.88 85 ARG A C 1
ATOM 669 O O . ARG A 1 85 ? -7.533 -6.915 7.307 1.00 97.88 85 ARG A O 1
ATOM 676 N N . VAL A 1 86 ? -6.692 -5.384 8.716 1.00 97.50 86 VAL A N 1
ATOM 677 C CA . VAL A 1 86 ? -5.950 -6.321 9.572 1.00 97.50 86 VAL A CA 1
ATOM 678 C C . VAL A 1 86 ? -6.140 -5.960 11.045 1.00 97.50 86 VAL A C 1
ATOM 680 O O . VAL A 1 86 ? -6.679 -4.898 11.382 1.00 97.50 86 VAL A O 1
ATOM 683 N N . LYS A 1 87 ? -5.686 -6.825 11.958 1.00 96.44 87 LYS A N 1
ATOM 684 C CA . LYS A 1 87 ? -5.709 -6.520 13.393 1.00 96.44 87 LYS A CA 1
ATOM 685 C C . LYS A 1 87 ? -4.896 -5.247 13.663 1.00 96.44 87 LYS A C 1
ATOM 687 O O . LYS A 1 87 ? -3.707 -5.189 13.376 1.00 96.44 87 LYS A O 1
ATOM 692 N N . GLY A 1 88 ? -5.546 -4.229 14.228 1.00 94.94 88 GLY A N 1
ATOM 693 C CA . GLY A 1 88 ? -4.912 -2.957 14.597 1.00 94.94 88 GLY A CA 1
ATOM 694 C C . GLY A 1 88 ? -4.981 -1.843 13.544 1.00 94.94 88 GLY A C 1
ATOM 695 O O . GLY A 1 88 ? -4.611 -0.710 13.857 1.00 94.94 88 GLY A O 1
ATOM 696 N N . GLY A 1 89 ? -5.496 -2.096 12.333 1.00 97.81 89 GLY A N 1
ATOM 697 C CA . GLY A 1 89 ? -5.565 -1.052 11.310 1.00 97.81 89 GLY A CA 1
ATOM 698 C C . GLY A 1 89 ? -5.812 -1.553 9.893 1.00 97.81 89 GLY A C 1
ATOM 699 O O . GLY A 1 89 ? -6.627 -2.446 9.663 1.00 97.81 89 GLY A O 1
ATOM 700 N N . VAL A 1 90 ? -5.132 -0.925 8.940 1.00 98.62 90 VAL A N 1
ATOM 701 C CA . VAL A 1 90 ? -5.117 -1.308 7.524 1.00 98.62 90 VAL A CA 1
ATOM 702 C C . VAL A 1 90 ? -3.690 -1.396 7.008 1.00 98.62 90 VAL A C 1
ATOM 704 O O . VAL A 1 90 ? -2.794 -0.754 7.553 1.00 98.62 90 VAL A O 1
ATOM 707 N N . ILE A 1 91 ? -3.495 -2.168 5.950 1.00 98.25 91 ILE A N 1
ATOM 708 C CA . ILE A 1 91 ? -2.249 -2.217 5.183 1.00 98.25 91 ILE A CA 1
ATOM 709 C C . ILE A 1 91 ? -2.546 -1.944 3.713 1.00 98.25 91 ILE A C 1
ATOM 711 O O . ILE A 1 91 ? -3.678 -2.121 3.257 1.00 98.25 91 ILE A O 1
ATOM 715 N N . LEU A 1 92 ? -1.515 -1.535 2.978 1.00 95.50 92 LEU A N 1
ATOM 716 C CA . LEU A 1 92 ? -1.511 -1.688 1.533 1.00 95.50 92 LEU A CA 1
ATOM 717 C C . LEU A 1 92 ? -1.256 -3.178 1.256 1.00 95.50 92 LEU A C 1
ATOM 719 O O . LEU A 1 92 ? -0.214 -3.656 1.722 1.00 95.50 92 LEU A O 1
ATOM 723 N N . PRO A 1 93 ? -2.146 -3.906 0.559 1.00 95.06 93 PRO A N 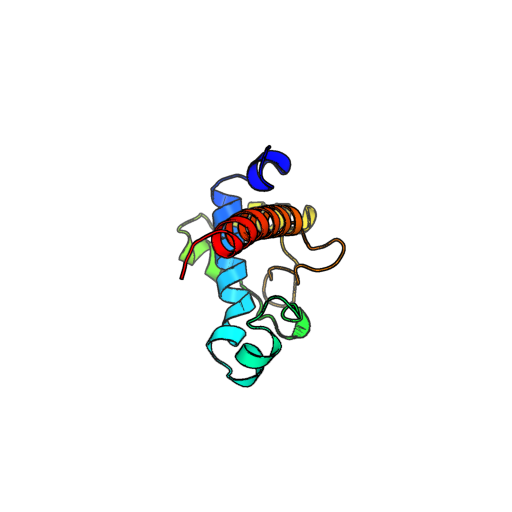1
ATOM 724 C CA . PRO A 1 93 ? -1.893 -5.303 0.227 1.00 95.06 93 PRO A CA 1
ATOM 725 C C . PRO A 1 93 ? -0.637 -5.436 -0.642 1.00 95.06 93 PRO A C 1
ATOM 727 O O . PRO A 1 93 ? -0.255 -4.506 -1.366 1.00 95.06 93 PRO A O 1
ATOM 730 N N . ALA A 1 94 ? 0.033 -6.583 -0.560 1.00 94.25 94 ALA A N 1
ATOM 731 C CA . ALA A 1 94 ? 1.077 -6.950 -1.502 1.00 94.25 94 ALA A CA 1
ATOM 732 C C . ALA A 1 94 ? 0.552 -6.780 -2.936 1.00 94.25 94 ALA A C 1
ATOM 734 O O . ALA A 1 94 ? -0.497 -7.303 -3.288 1.00 94.25 94 ALA A O 1
ATOM 735 N N . GLN A 1 95 ? 1.267 -5.998 -3.746 1.00 90.81 9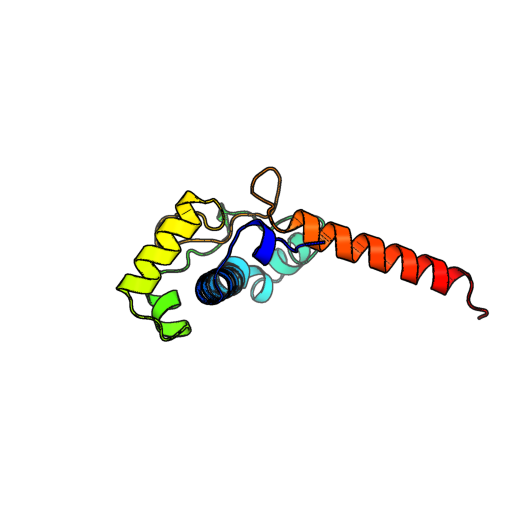5 GLN A N 1
ATOM 736 C CA . GLN A 1 95 ? 0.856 -5.666 -5.110 1.00 90.81 95 GLN A CA 1
ATOM 737 C C . GLN A 1 95 ? 1.216 -6.824 -6.048 1.00 90.81 95 GLN A C 1
ATOM 739 O O . GLN A 1 95 ? 2.157 -6.745 -6.839 1.00 90.81 95 GLN A O 1
ATOM 744 N N . THR A 1 96 ? 0.497 -7.937 -5.894 1.00 90.12 96 THR A N 1
ATOM 745 C CA . THR A 1 96 ? 0.615 -9.153 -6.704 1.00 90.12 96 THR A CA 1
ATOM 746 C C . THR A 1 96 ? -0.768 -9.703 -7.059 1.00 90.12 96 THR A C 1
ATOM 748 O O . THR A 1 96 ? -1.749 -9.456 -6.365 1.00 90.12 96 THR A O 1
ATOM 751 N N . GLY A 1 97 ? -0.858 -10.477 -8.146 1.00 87.81 97 GLY A N 1
ATOM 752 C CA . GLY A 1 97 ? -2.113 -11.124 -8.542 1.00 87.81 97 GLY A CA 1
ATOM 753 C C . GLY A 1 97 ? -3.242 -10.124 -8.812 1.00 87.81 97 GLY A C 1
ATOM 754 O O . GLY A 1 97 ? -3.049 -9.169 -9.561 1.00 87.81 97 GLY A O 1
ATOM 755 N N . GLU A 1 98 ? -4.412 -10.376 -8.224 1.00 85.06 98 GLU A N 1
ATOM 756 C CA . GLU A 1 98 ? -5.606 -9.523 -8.345 1.00 85.06 98 GLU A CA 1
ATOM 757 C C . GLU A 1 98 ? -5.530 -8.254 -7.478 1.00 85.06 98 GLU A C 1
ATOM 759 O O . GLU A 1 98 ? -6.177 -7.263 -7.800 1.00 85.06 98 GLU A O 1
ATOM 764 N N . ASP A 1 99 ? -4.689 -8.245 -6.438 1.00 85.75 99 ASP A N 1
ATOM 765 C CA . ASP A 1 99 ? -4.504 -7.099 -5.533 1.00 85.75 99 ASP A CA 1
ATOM 766 C C . ASP A 1 99 ? -3.565 -6.018 -6.121 1.00 85.75 99 ASP A C 1
ATOM 768 O O . ASP A 1 99 ? -3.357 -4.957 -5.521 1.00 85.75 99 ASP A O 1
ATOM 772 N N . ASP A 1 100 ? -2.967 -6.278 -7.290 1.00 88.38 100 ASP A N 1
ATOM 773 C CA . ASP A 1 100 ? -2.012 -5.388 -7.953 1.00 88.38 100 ASP A CA 1
ATOM 774 C C . ASP A 1 100 ? -2.680 -4.371 -8.883 1.00 88.38 100 ASP A C 1
ATOM 776 O O . ASP A 1 100 ? -2.623 -4.461 -10.115 1.00 88.38 100 ASP A O 1
ATOM 780 N N . TYR A 1 101 ? -3.247 -3.330 -8.286 1.00 85.62 101 TYR A N 1
ATOM 781 C CA . TYR A 1 101 ? -3.769 -2.188 -9.035 1.00 85.62 101 TYR A CA 1
ATOM 782 C C . TYR A 1 101 ? -2.659 -1.238 -9.530 1.00 85.62 101 TYR A C 1
ATOM 784 O O . TYR A 1 101 ? -2.914 -0.322 -10.312 1.00 85.62 101 TYR A O 1
ATOM 792 N N . THR A 1 102 ? -1.399 -1.446 -9.124 1.00 84.50 102 THR A N 1
ATOM 793 C CA . THR A 1 102 ? -0.250 -0.663 -9.622 1.00 84.50 102 THR A CA 1
ATOM 794 C C . THR A 1 102 ? 0.346 -1.203 -10.923 1.00 84.50 102 THR A C 1
ATOM 796 O O . THR A 1 102 ? 1.154 -0.520 -11.564 1.00 84.50 102 THR A O 1
ATOM 799 N N . LYS A 1 103 ? -0.055 -2.409 -11.346 1.00 83.56 103 LYS A N 1
ATOM 800 C CA . LYS A 1 103 ? 0.489 -3.125 -12.507 1.00 83.56 103 LYS A CA 1
ATOM 801 C C . LYS A 1 103 ? 0.526 -2.291 -13.780 1.00 83.56 103 LYS A C 1
ATOM 803 O O . LYS A 1 103 ? 1.518 -2.333 -14.509 1.00 83.56 103 LYS A O 1
ATOM 808 N N . GLU A 1 104 ? -0.533 -1.537 -14.065 1.00 81.50 104 GLU A N 1
ATOM 809 C CA . GLU A 1 104 ? -0.611 -0.722 -15.282 1.00 81.50 104 GLU A CA 1
ATOM 810 C C . GLU A 1 104 ? 0.451 0.386 -15.280 1.00 81.50 104 GLU A C 1
ATOM 812 O O . GLU A 1 104 ? 1.153 0.580 -16.275 1.00 81.50 104 GLU A O 1
ATOM 817 N N . ILE A 1 105 ? 0.634 1.059 -14.138 1.00 82.69 105 ILE A N 1
ATOM 818 C CA . ILE A 1 105 ? 1.645 2.108 -13.971 1.00 82.69 105 ILE A CA 1
ATOM 819 C C . ILE A 1 105 ? 3.045 1.514 -14.154 1.00 82.69 105 ILE A C 1
ATOM 821 O O . ILE A 1 105 ? 3.843 2.053 -14.924 1.00 82.69 105 ILE A O 1
ATOM 825 N N . ARG A 1 106 ? 3.336 0.376 -13.508 1.00 84.75 106 ARG A N 1
ATOM 826 C CA . ARG A 1 106 ? 4.631 -0.310 -13.654 1.00 84.75 106 ARG A CA 1
ATOM 827 C C . ARG A 1 106 ? 4.883 -0.737 -15.101 1.00 84.75 106 ARG A C 1
ATOM 829 O O . ARG A 1 106 ? 5.945 -0.451 -15.647 1.00 84.75 106 ARG A O 1
ATOM 836 N N . SER A 1 107 ? 3.880 -1.315 -15.762 1.00 84.56 107 SER A N 1
ATOM 837 C CA . SER A 1 107 ? 3.957 -1.733 -17.171 1.00 84.56 107 SER A CA 1
ATOM 838 C C . SER A 1 107 ? 4.234 -0.555 -18.110 1.00 84.56 107 SER A C 1
ATOM 840 O O . SER A 1 107 ? 5.031 -0.663 -19.044 1.00 84.56 107 SER A O 1
ATOM 842 N N . PHE A 1 108 ? 3.609 0.596 -17.852 1.00 86.31 108 PHE A N 1
ATOM 843 C CA . PHE A 1 108 ? 3.871 1.821 -18.600 1.00 86.31 108 PHE A CA 1
ATOM 844 C C . PHE A 1 108 ? 5.322 2.293 -18.436 1.00 86.31 108 PHE A C 1
ATOM 846 O O . PHE A 1 108 ? 5.968 2.624 -19.434 1.00 86.31 108 PHE A O 1
ATOM 853 N N . LEU A 1 109 ? 5.843 2.303 -17.206 1.00 86.94 109 LEU A N 1
ATOM 854 C CA . LEU A 1 109 ? 7.221 2.714 -16.923 1.00 86.94 109 LEU A CA 1
ATOM 855 C C . LEU A 1 109 ? 8.238 1.785 -17.592 1.00 86.94 109 LEU A C 1
ATOM 857 O O . LEU A 1 109 ? 9.142 2.277 -18.266 1.00 86.94 109 LEU A O 1
ATOM 861 N N . VAL A 1 110 ? 8.049 0.465 -17.492 1.00 88.25 110 VAL A N 1
ATOM 862 C CA . VAL A 1 110 ? 8.907 -0.533 -18.157 1.00 88.25 110 VAL A CA 1
ATOM 863 C C . VAL A 1 110 ? 8.950 -0.290 -19.665 1.00 88.25 110 VAL A C 1
ATOM 865 O O . VAL A 1 110 ? 10.027 -0.123 -20.230 1.00 88.25 110 VAL A O 1
ATOM 868 N N . ARG A 1 111 ? 7.790 -0.110 -20.309 1.00 88.94 111 ARG A N 1
ATOM 869 C CA . ARG A 1 111 ? 7.727 0.187 -21.749 1.00 88.94 111 ARG A CA 1
ATOM 870 C C . ARG A 1 111 ? 8.495 1.459 -22.127 1.00 88.94 111 ARG A C 1
ATOM 872 O O . ARG A 1 111 ? 9.042 1.552 -23.225 1.00 88.94 111 ARG A O 1
ATOM 879 N N . LYS A 1 112 ? 8.508 2.479 -21.264 1.00 89.50 112 LYS A N 1
ATOM 880 C CA . LYS A 1 112 ? 9.288 3.706 -21.502 1.00 89.50 112 LYS A CA 1
ATOM 881 C C . LYS A 1 112 ? 10.785 3.471 -21.328 1.00 89.50 112 LYS A C 1
ATOM 883 O O . LYS A 1 112 ? 11.558 4.004 -22.123 1.00 89.50 112 LYS A O 1
ATOM 888 N N . LEU A 1 113 ? 11.182 2.659 -20.353 1.00 91.12 113 LEU A N 1
ATOM 889 C CA . LEU A 1 113 ? 12.574 2.259 -20.163 1.00 91.12 113 LEU A CA 1
ATOM 890 C C . LEU A 1 113 ? 13.101 1.449 -21.352 1.00 91.12 113 LEU A C 1
ATOM 892 O O . LEU A 1 113 ? 14.217 1.711 -21.790 1.00 91.12 113 LEU A O 1
ATOM 896 N N . ASP A 1 114 ? 12.292 0.567 -21.944 1.00 91.69 114 ASP A N 1
ATOM 897 C CA . ASP A 1 114 ? 12.673 -0.187 -23.148 1.00 91.69 114 ASP A CA 1
ATOM 898 C C . ASP A 1 114 ? 12.997 0.735 -24.325 1.00 91.69 114 ASP A C 1
ATOM 900 O O . ASP A 1 114 ? 13.992 0.549 -25.027 1.00 91.69 114 ASP A O 1
ATOM 904 N N . VAL A 1 115 ? 12.185 1.780 -24.519 1.00 91.88 115 VAL A N 1
ATOM 905 C CA . VAL A 1 115 ? 12.431 2.786 -25.560 1.00 91.88 115 VAL A CA 1
ATOM 906 C C . VAL A 1 115 ? 13.758 3.500 -25.305 1.00 91.88 115 VAL A C 1
ATOM 908 O O . VAL A 1 115 ? 14.568 3.625 -26.221 1.00 91.88 115 VAL A O 1
ATOM 911 N N . ILE A 1 116 ? 14.007 3.937 -24.069 1.00 92.25 116 ILE A N 1
ATOM 912 C CA . ILE A 1 116 ? 15.259 4.615 -23.696 1.00 92.25 116 ILE A CA 1
ATOM 913 C C . ILE A 1 116 ? 16.463 3.678 -23.881 1.00 92.25 116 ILE A C 1
ATOM 915 O O . ILE A 1 116 ? 17.486 4.092 -24.426 1.00 92.25 116 ILE A O 1
ATOM 919 N N . SER A 1 117 ? 16.333 2.411 -23.488 1.00 92.00 117 SER A N 1
ATOM 920 C CA . SER A 1 117 ? 17.363 1.382 -23.658 1.00 92.00 117 SER A CA 1
ATOM 921 C C . SER A 1 117 ? 17.703 1.164 -25.137 1.00 92.00 117 SER A C 1
ATOM 923 O O . SER A 1 117 ? 18.874 1.179 -25.526 1.00 92.00 117 SER A O 1
ATOM 925 N N . ALA A 1 118 ? 16.682 1.083 -25.996 1.00 91.19 118 ALA A N 1
ATOM 926 C CA . ALA A 1 118 ? 16.864 0.972 -27.439 1.00 91.19 118 ALA A CA 1
ATOM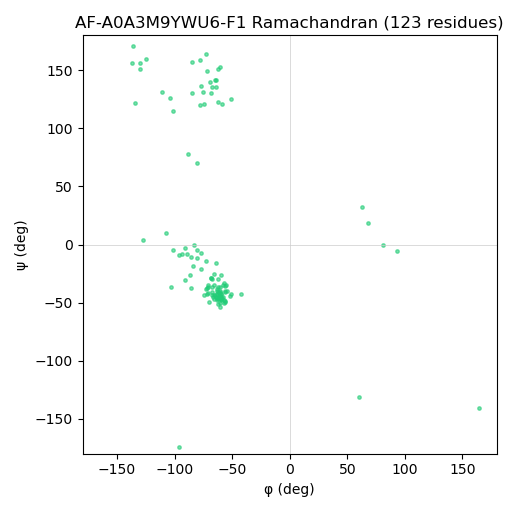 927 C C . ALA A 1 118 ? 17.580 2.196 -28.034 1.00 91.19 118 ALA A C 1
ATOM 929 O O . ALA A 1 118 ? 18.409 2.039 -28.930 1.00 91.19 118 ALA A O 1
ATOM 930 N N . TYR A 1 119 ? 17.312 3.407 -27.535 1.00 91.12 119 TYR A N 1
ATOM 931 C CA . TYR A 1 119 ? 18.059 4.601 -27.944 1.00 91.12 119 TYR A CA 1
ATOM 932 C C . TYR A 1 119 ? 19.521 4.552 -27.501 1.00 91.12 119 TYR A C 1
ATOM 934 O O . TYR A 1 119 ? 20.397 4.809 -28.323 1.00 91.12 119 TYR A O 1
ATOM 942 N N . ARG A 1 120 ? 19.795 4.165 -26.250 1.00 91.00 120 ARG A N 1
ATOM 943 C CA . ARG A 1 120 ? 21.164 4.035 -25.727 1.00 91.00 120 ARG A CA 1
ATOM 944 C C . ARG A 1 120 ? 22.016 3.090 -26.577 1.00 91.00 120 ARG A C 1
ATOM 946 O O . ARG A 1 120 ? 23.159 3.413 -26.857 1.00 91.00 120 ARG A O 1
ATOM 953 N N . SER A 1 121 ? 21.453 1.971 -27.040 1.00 88.00 121 SER A N 1
ATOM 954 C CA . SER A 1 121 ? 22.170 1.004 -27.893 1.00 88.00 121 SER A CA 1
ATOM 955 C C . SER A 1 121 ? 22.598 1.547 -29.266 1.00 88.00 121 SER A C 1
ATOM 957 O O . SER A 1 121 ? 23.421 0.936 -29.938 1.00 88.00 121 SER A O 1
ATOM 959 N N . LYS A 1 122 ? 22.027 2.680 -29.695 1.00 91.19 122 LYS A N 1
ATOM 960 C CA . LYS A 1 122 ? 22.320 3.337 -30.976 1.00 91.19 122 LYS A CA 1
ATOM 961 C C . LYS A 1 122 ? 23.254 4.539 -30.831 1.00 91.19 122 LYS A C 1
ATOM 963 O O . LYS A 1 122 ? 23.580 5.162 -31.839 1.00 91.19 122 LYS A O 1
ATOM 968 N N . MET A 1 123 ? 23.621 4.912 -29.605 1.00 86.69 123 MET A N 1
ATOM 969 C CA . MET A 1 123 ? 24.558 6.006 -29.373 1.00 86.69 123 MET A CA 1
ATOM 970 C C . MET A 1 123 ? 25.987 5.517 -29.651 1.00 86.69 123 MET A C 1
ATOM 972 O O . MET A 1 123 ? 26.313 4.404 -29.242 1.00 86.69 123 MET A O 1
ATOM 976 N N . PRO A 1 124 ? 26.826 6.307 -30.344 1.00 81.50 124 PRO A N 1
ATOM 977 C CA . PRO A 1 124 ? 28.261 6.043 -30.398 1.00 81.50 124 PRO A CA 1
ATOM 978 C C . PRO A 1 124 ? 28.868 6.134 -28.990 1.00 81.50 124 PRO A C 1
ATOM 980 O O . PRO A 1 124 ? 28.341 6.886 -28.164 1.00 81.50 124 PRO A O 1
ATOM 983 N N . ASP A 1 125 ? 29.948 5.383 -28.750 1.00 75.19 125 ASP A N 1
ATOM 984 C CA . ASP A 1 125 ? 30.746 5.447 -27.513 1.00 75.19 125 ASP A CA 1
ATOM 985 C C . ASP A 1 125 ? 31.279 6.862 -27.217 1.00 75.19 125 ASP A C 1
ATOM 987 O O . ASP A 1 125 ? 31.681 7.569 -28.176 1.00 75.19 125 ASP A O 1
#

Solvent-accessible surface area (backbone atoms only — not comparable to full-atom values): 7185 Å² total; per-residue (Å²): 137,73,55,61,54,67,71,70,66,56,48,74,70,53,52,52,50,51,52,52,30,41,57,55,18,47,43,57,41,79,72,36,73,66,44,29,71,63,35,64,56,89,90,34,69,56,55,61,91,76,36,46,54,39,33,69,68,57,53,18,65,75,70,74,47,54,64,65,61,43,52,52,53,55,49,51,36,35,77,72,56,68,29,39,81,50,89,73,29,31,28,47,56,37,67,47,83,91,54,28,74,59,52,65,62,53,54,53,51,51,57,51,48,52,53,54,51,59,52,57,76,71,54,82,135

pLDDT: mean 91.29, std 8.08, range [53.78, 98.62]

Mean predicted aligned error: 4.83 Å

Radius of gyration: 17.13 Å; Cα contacts (8 Å, |Δi|>4): 127; chains: 1; bounding box: 46×28×46 Å

Sequence (125 aa):
MCFAIQQDGLTPDEVAIICVVATESTREIRKDAFAARHFGGEDFAFPDTERPAVSIKFIHTRLGLSRETTRRKVADLVERGFLKRVKGGVILPAQTGEDDYTKEIRSFLVRKLDVISAYRSKMPD